Protein AF-A0AAU3QC65-F1 (afdb_monomer_lite)

Radius of gyration: 12.65 Å; chains: 1; bounding box: 33×23×35 Å

Structure (mmCIF, N/CA/C/O backbone):
data_AF-A0AAU3QC65-F1
#
_entry.id   AF-A0AAU3QC65-F1
#
loop_
_atom_site.group_PDB
_atom_site.id
_atom_site.type_symbol
_atom_site.label_atom_id
_atom_site.label_alt_id
_atom_site.label_comp_id
_atom_site.label_asym_id
_atom_site.label_entity_id
_atom_site.label_seq_id
_atom_site.pdbx_PDB_ins_code
_atom_site.Cartn_x
_atom_site.Cartn_y
_atom_site.Cartn_z
_atom_site.occupancy
_atom_site.B_iso_or_equiv
_atom_site.auth_seq_id
_atom_site.auth_comp_id
_atom_site.auth_asym_id
_atom_site.auth_atom_i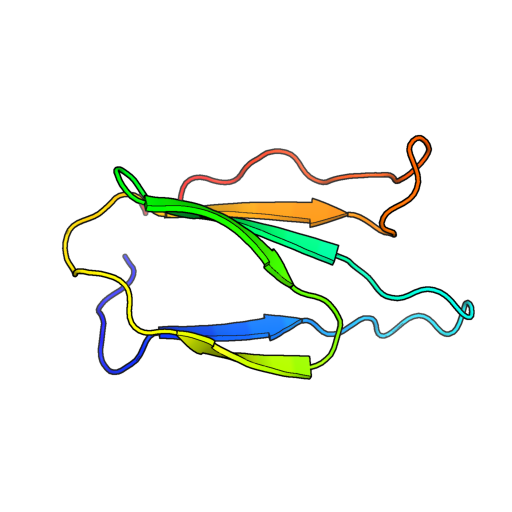d
_atom_site.pdbx_PDB_model_num
ATOM 1 N N . MET A 1 1 ? -4.351 -14.628 9.884 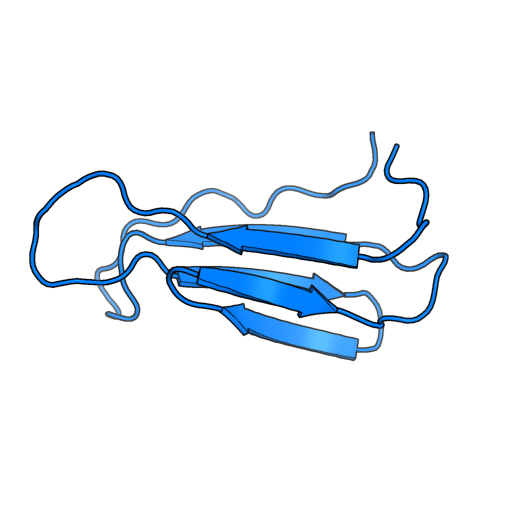1.00 32.88 1 MET A N 1
ATOM 2 C CA . MET A 1 1 ? -5.239 -13.945 10.847 1.00 32.88 1 MET A CA 1
ATOM 3 C C . MET A 1 1 ? -4.503 -12.772 11.452 1.00 32.88 1 MET A C 1
ATOM 5 O O . MET A 1 1 ? -3.503 -12.980 12.131 1.00 32.88 1 MET A O 1
ATOM 9 N N . PHE A 1 2 ? -4.929 -11.548 11.146 1.00 32.91 2 PHE A N 1
ATOM 10 C CA . PHE A 1 2 ? -4.313 -10.328 11.669 1.00 32.91 2 PHE A CA 1
ATOM 11 C C . PHE A 1 2 ? -4.956 -9.984 13.021 1.00 32.91 2 PHE A C 1
ATOM 13 O O . PHE A 1 2 ? -6.122 -9.608 13.075 1.00 32.91 2 PHE A O 1
ATOM 20 N N . TYR A 1 3 ? -4.216 -10.167 14.118 1.00 31.70 3 TYR A N 1
ATOM 21 C CA . TYR A 1 3 ? -4.624 -9.731 15.457 1.00 31.70 3 TYR A CA 1
ATOM 22 C C . TYR A 1 3 ? -4.011 -8.353 15.742 1.00 31.70 3 TYR A C 1
ATOM 24 O O . TYR A 1 3 ? -2.791 -8.195 15.685 1.00 31.70 3 TYR A O 1
ATOM 32 N N . GLY A 1 4 ? -4.854 -7.354 16.015 1.00 38.56 4 GLY A N 1
ATOM 33 C CA . GLY A 1 4 ? -4.442 -5.970 16.247 1.00 38.56 4 GLY A CA 1
ATOM 34 C C . GLY A 1 4 ? -3.798 -5.766 17.620 1.00 38.56 4 GLY A C 1
ATOM 35 O O . GLY A 1 4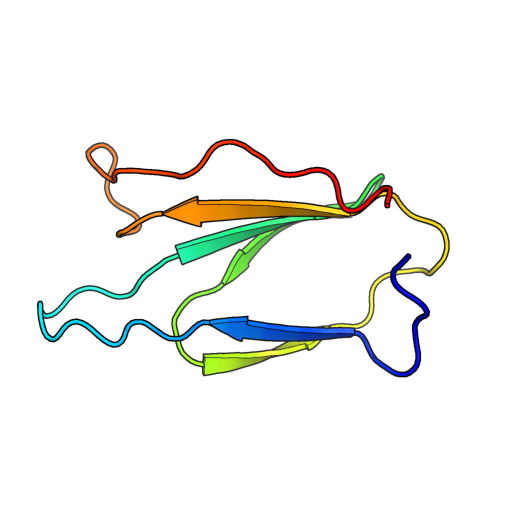 ? -4.459 -5.838 18.648 1.00 38.56 4 GLY A O 1
ATOM 36 N N . HIS A 1 5 ? -2.503 -5.453 17.637 1.00 41.94 5 HIS A N 1
ATOM 37 C CA . HIS A 1 5 ? -1.817 -4.838 18.785 1.00 41.94 5 HIS A CA 1
ATOM 38 C C . HIS A 1 5 ? -1.239 -3.457 18.411 1.00 41.94 5 HIS A C 1
ATOM 40 O O . HIS A 1 5 ? -0.257 -2.997 18.989 1.00 41.94 5 HIS A O 1
ATOM 46 N N . GLY A 1 6 ? -1.860 -2.801 17.426 1.00 55.53 6 GLY A N 1
ATOM 47 C CA . GLY A 1 6 ? -1.308 -1.680 16.667 1.00 55.53 6 GLY A CA 1
ATOM 48 C C . GLY A 1 6 ? -1.136 -2.097 15.208 1.00 55.53 6 GLY A C 1
ATOM 49 O O . GLY A 1 6 ? -0.483 -3.099 14.914 1.00 55.53 6 GLY A O 1
ATOM 50 N N . GLU A 1 7 ? -1.780 -1.380 14.292 1.00 74.00 7 GLU A N 1
ATOM 51 C CA . GLU A 1 7 ? -1.755 -1.697 12.866 1.00 74.00 7 GLU A CA 1
ATOM 52 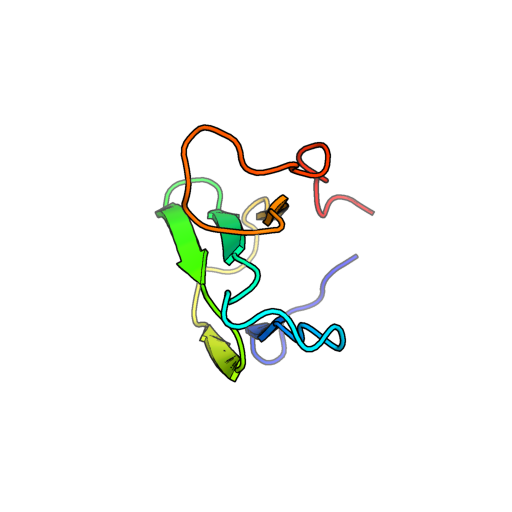C C . GLU A 1 7 ? -0.599 -0.935 12.226 1.00 74.00 7 GLU A C 1
ATOM 54 O O . GLU A 1 7 ? -0.649 0.277 12.038 1.00 74.00 7 GLU A O 1
ATOM 59 N N . TYR A 1 8 ? 0.482 -1.640 11.915 1.00 78.56 8 TYR A N 1
ATOM 60 C CA . TYR A 1 8 ? 1.640 -1.042 11.263 1.00 78.56 8 TYR A CA 1
ATOM 61 C C . TYR A 1 8 ? 1.689 -1.456 9.798 1.00 78.56 8 TYR A C 1
ATOM 63 O O . TYR A 1 8 ? 1.593 -2.641 9.478 1.00 78.56 8 TYR A O 1
ATOM 71 N N . LEU A 1 9 ? 1.894 -0.484 8.912 1.00 82.56 9 LEU A N 1
ATOM 72 C CA . LEU A 1 9 ? 2.169 -0.723 7.500 1.00 82.56 9 LEU A CA 1
ATOM 73 C C . LEU A 1 9 ? 3.581 -0.242 7.180 1.00 82.56 9 LEU A C 1
ATOM 75 O O . LEU A 1 9 ? 3.910 0.928 7.364 1.00 82.56 9 LEU A O 1
ATOM 79 N N . TYR A 1 10 ? 4.413 -1.146 6.672 1.00 84.44 10 TYR A N 1
ATOM 80 C CA . TYR A 1 10 ? 5.746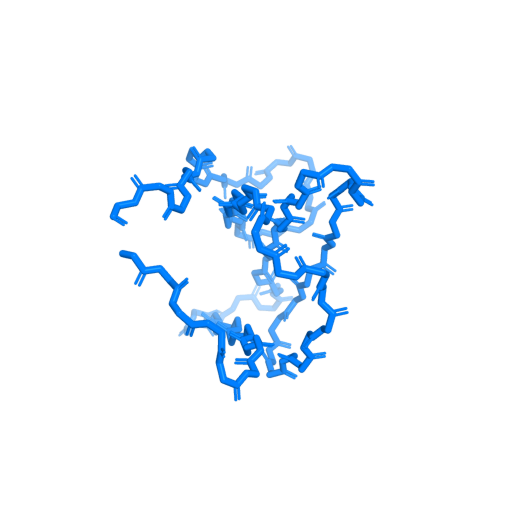 -0.817 6.187 1.00 84.44 10 TYR A CA 1
ATOM 81 C C . TYR A 1 10 ? 5.807 -1.028 4.677 1.00 84.44 10 TYR A C 1
ATOM 83 O O . TYR A 1 10 ? 5.686 -2.154 4.194 1.00 84.44 10 TYR A O 1
ATOM 91 N N . VAL A 1 11 ? 5.983 0.064 3.934 1.00 85.06 11 VAL A N 1
ATOM 92 C CA . VAL A 1 11 ? 6.148 0.040 2.479 1.00 85.06 11 VAL A CA 1
ATOM 93 C C . VAL A 1 11 ? 7.628 0.220 2.181 1.00 85.06 11 VAL A C 1
ATOM 95 O O . VAL A 1 11 ? 8.219 1.241 2.537 1.00 85.06 11 VAL A O 1
ATOM 98 N N . ASN A 1 12 ? 8.231 -0.767 1.528 1.00 83.38 12 ASN A N 1
ATOM 99 C CA . ASN A 1 12 ? 9.636 -0.724 1.154 1.00 83.38 12 ASN A CA 1
ATOM 100 C C . ASN A 1 12 ? 9.792 -1.054 -0.327 1.00 83.38 12 ASN A C 1
ATOM 102 O O . ASN A 1 12 ? 9.509 -2.178 -0.739 1.00 83.38 12 ASN A O 1
ATOM 106 N N . ASP A 1 13 ? 10.267 -0.080 -1.099 1.00 81.38 13 ASP A N 1
ATOM 107 C CA . ASP A 1 13 ? 10.770 -0.321 -2.446 1.00 81.38 13 ASP A CA 1
ATOM 108 C C . ASP A 1 13 ? 12.285 -0.499 -2.365 1.00 81.38 13 ASP A C 1
ATOM 110 O O . ASP A 1 13 ? 13.016 0.449 -2.084 1.00 81.38 13 ASP A O 1
ATOM 114 N N . ALA A 1 14 ? 12.751 -1.732 -2.553 1.00 80.25 14 ALA A N 1
ATOM 115 C CA . ALA A 1 14 ? 14.178 -2.044 -2.555 1.00 80.25 14 ALA A CA 1
ATOM 116 C C . ALA A 1 14 ? 14.830 -1.811 -3.928 1.00 80.25 14 ALA A C 1
ATOM 118 O O . ALA A 1 14 ? 16.018 -2.091 -4.096 1.00 80.25 14 ALA A O 1
ATOM 119 N N . PHE A 1 15 ? 14.062 -1.356 -4.920 1.00 79.75 15 PHE A N 1
ATOM 120 C CA . PHE A 1 15 ? 14.542 -1.121 -6.268 1.00 79.75 15 PHE A CA 1
ATOM 121 C C . PHE A 1 15 ? 14.767 0.376 -6.494 1.00 79.75 15 PHE A C 1
ATOM 123 O O . PHE A 1 15 ? 13.837 1.174 -6.452 1.00 79.75 15 PHE A O 1
ATOM 130 N N . ASP A 1 16 ? 16.012 0.753 -6.775 1.00 75.25 16 ASP A N 1
ATOM 131 C CA . ASP A 1 16 ? 16.396 2.146 -6.999 1.00 75.25 16 ASP A CA 1
ATOM 132 C C . ASP A 1 16 ? 15.994 2.602 -8.413 1.00 75.25 16 ASP A C 1
ATOM 134 O O . ASP A 1 16 ? 16.633 2.249 -9.407 1.00 75.25 16 ASP A O 1
ATOM 138 N N . ASN A 1 17 ? 14.857 3.292 -8.532 1.00 73.06 17 ASN A N 1
ATOM 139 C CA . ASN A 1 17 ? 14.286 3.719 -9.818 1.00 73.06 17 ASN A CA 1
ATOM 140 C C . ASN A 1 17 ? 13.595 5.095 -9.784 1.00 73.06 17 ASN A C 1
ATOM 142 O O . ASN A 1 17 ? 12.733 5.351 -10.628 1.00 73.06 17 ASN A O 1
ATOM 146 N N . ASP A 1 18 ? 13.946 5.961 -8.828 1.00 76.38 18 ASP A N 1
ATOM 147 C CA . ASP A 1 18 ? 13.382 7.313 -8.639 1.00 76.38 18 ASP A CA 1
ATOM 148 C C . ASP A 1 18 ? 11.845 7.379 -8.475 1.00 76.38 18 ASP A C 1
ATOM 150 O O . ASP A 1 18 ? 11.248 8.458 -8.523 1.00 76.38 18 ASP A O 1
ATOM 154 N N . ARG A 1 19 ? 11.169 6.244 -8.261 1.00 78.25 19 ARG A N 1
ATOM 155 C CA . ARG A 1 19 ? 9.721 6.173 -8.019 1.00 78.25 19 ARG A CA 1
ATOM 156 C C . ARG A 1 19 ? 9.442 5.385 -6.747 1.00 78.25 19 ARG A C 1
ATOM 158 O O . ARG A 1 19 ? 10.057 4.365 -6.480 1.00 78.25 19 ARG A O 1
ATOM 165 N N . SER A 1 20 ? 8.480 5.866 -5.970 1.00 81.88 20 SER A N 1
ATOM 166 C CA . SER A 1 20 ? 8.011 5.147 -4.789 1.00 81.88 20 SER A CA 1
ATOM 167 C C . SER A 1 20 ? 6.988 4.092 -5.185 1.00 81.88 20 SER A C 1
ATOM 169 O O . SER A 1 20 ? 6.051 4.381 -5.938 1.00 81.88 20 SER A O 1
ATOM 171 N N . SER A 1 21 ? 7.108 2.906 -4.598 1.00 88.25 21 SER A N 1
ATOM 172 C CA . SER A 1 21 ? 6.014 1.944 -4.566 1.00 88.25 21 SER A CA 1
ATOM 173 C C . SER A 1 21 ? 4.828 2.516 -3.781 1.00 88.25 21 SER A C 1
ATOM 175 O O . SER A 1 21 ? 4.988 3.298 -2.838 1.00 88.25 21 SER A O 1
ATOM 177 N N . VAL A 1 22 ? 3.619 2.131 -4.187 1.00 92.19 22 VAL A N 1
ATOM 178 C CA . VAL A 1 22 ? 2.357 2.591 -3.596 1.00 92.19 22 VAL A CA 1
ATOM 179 C C . VAL A 1 22 ? 1.593 1.394 -3.057 1.00 92.19 22 VAL A C 1
ATOM 181 O O . VAL A 1 22 ? 1.317 0.454 -3.791 1.00 92.19 22 VAL A O 1
ATOM 184 N N . ALA A 1 23 ? 1.209 1.438 -1.789 1.00 91.81 23 ALA A N 1
ATOM 185 C CA . ALA A 1 23 ? 0.308 0.483 -1.170 1.00 91.81 23 ALA A CA 1
ATOM 186 C C . ALA A 1 23 ? -1.088 1.107 -1.033 1.00 91.81 23 ALA A C 1
ATOM 188 O O . ALA A 1 23 ? -1.262 2.123 -0.362 1.00 91.81 23 ALA A O 1
ATOM 189 N N . ASN A 1 24 ? -2.081 0.497 -1.672 1.00 92.50 24 ASN A N 1
ATOM 190 C CA . ASN A 1 24 ? -3.495 0.791 -1.493 1.00 92.50 24 ASN A CA 1
ATOM 191 C C . ASN A 1 24 ? -4.049 -0.153 -0.420 1.00 92.50 24 ASN A C 1
ATOM 193 O O . ASN A 1 24 ? -4.113 -1.363 -0.642 1.00 92.50 24 ASN A O 1
ATOM 197 N N . LEU A 1 25 ? -4.456 0.392 0.722 1.00 91.19 25 LEU A N 1
ATOM 198 C CA . LEU A 1 25 ? -5.085 -0.353 1.810 1.00 91.19 25 LEU A CA 1
ATOM 199 C C . LEU A 1 25 ? -6.573 -0.007 1.848 1.00 91.19 25 LEU A C 1
ATOM 201 O O . LEU A 1 25 ? -6.933 1.151 2.063 1.00 91.19 25 LEU A O 1
ATOM 205 N N . ARG A 1 26 ? -7.440 -0.997 1.637 1.00 90.62 26 ARG A N 1
ATOM 206 C CA . ARG A 1 26 ? -8.891 -0.855 1.787 1.00 90.62 26 ARG A CA 1
ATOM 207 C C . ARG A 1 26 ? -9.323 -1.459 3.105 1.00 90.62 26 ARG A C 1
ATOM 209 O O . ARG A 1 26 ? -9.048 -2.623 3.356 1.00 90.62 26 ARG A O 1
ATOM 216 N N . ILE A 1 27 ? -10.050 -0.681 3.896 1.00 88.25 27 ILE A N 1
ATOM 217 C CA . ILE A 1 27 ? -10.649 -1.133 5.149 1.00 88.25 27 ILE A CA 1
ATOM 218 C C . ILE A 1 27 ? -12.170 -1.071 5.022 1.00 88.25 27 ILE A C 1
ATOM 220 O O . ILE A 1 27 ? -12.740 -0.040 4.632 1.00 88.25 27 ILE A O 1
ATOM 224 N N . GLY A 1 28 ? -12.839 -2.174 5.356 1.00 84.69 28 GLY A N 1
ATOM 225 C CA . GLY A 1 28 ? -14.293 -2.297 5.326 1.00 84.69 28 GLY A CA 1
ATOM 226 C C . GLY A 1 28 ? -14.982 -1.178 6.113 1.00 84.69 28 GLY A C 1
ATOM 227 O O . GLY A 1 28 ? -14.855 -1.076 7.331 1.00 84.69 28 GLY A O 1
ATOM 228 N N . GLY A 1 29 ? -15.730 -0.320 5.417 1.00 85.12 29 GLY A N 1
ATOM 229 C CA . GLY A 1 29 ? -16.437 0.817 6.018 1.00 85.12 29 GLY A CA 1
ATOM 230 C C . GLY A 1 29 ? -15.608 2.094 6.221 1.00 85.12 29 GLY A C 1
ATOM 231 O O . GLY A 1 29 ? -16.191 3.111 6.584 1.00 85.12 29 GLY A O 1
ATOM 232 N N . SER A 1 30 ? -14.298 2.086 5.947 1.00 85.25 30 SER A N 1
ATOM 233 C CA . SER A 1 30 ? -13.441 3.289 5.976 1.00 85.25 30 SER A CA 1
ATOM 234 C C . SER A 1 30 ? -12.955 3.727 4.589 1.00 85.25 30 SER A C 1
ATOM 236 O O . SER A 1 30 ? -12.564 4.879 4.421 1.00 85.25 30 SER A O 1
ATOM 238 N N . GLY A 1 31 ? -13.020 2.845 3.586 1.00 87.88 31 GLY A N 1
ATOM 239 C CA . GLY A 1 31 ? -12.607 3.138 2.209 1.00 87.88 31 GLY A CA 1
ATOM 240 C C . GLY A 1 31 ? -11.160 2.737 1.925 1.00 87.88 31 GLY A C 1
ATOM 241 O O . GLY A 1 31 ? -10.593 1.913 2.641 1.00 87.88 31 GLY A O 1
ATOM 242 N N . THR A 1 32 ? -10.581 3.292 0.857 1.00 90.81 32 THR A N 1
ATOM 243 C CA . THR A 1 32 ? -9.211 2.990 0.411 1.00 90.81 32 THR A CA 1
ATOM 244 C C . THR A 1 32 ? -8.278 4.161 0.702 1.00 90.81 32 THR A C 1
ATOM 246 O O . THR A 1 32 ? -8.557 5.288 0.295 1.00 90.81 32 THR A O 1
ATOM 249 N N . ALA A 1 33 ? -7.155 3.882 1.359 1.00 91.25 33 ALA A N 1
ATOM 250 C CA . ALA A 1 33 ? -6.067 4.820 1.606 1.00 91.25 33 ALA A CA 1
ATOM 251 C C . ALA A 1 33 ? -4.808 4.418 0.823 1.00 91.25 33 ALA A C 1
ATOM 253 O O . ALA A 1 33 ? -4.581 3.239 0.553 1.00 91.25 33 ALA A O 1
ATOM 254 N N . GLN A 1 34 ? -3.998 5.412 0.458 1.00 92.81 34 GLN A N 1
ATOM 255 C CA . GLN A 1 34 ? -2.745 5.232 -0.274 1.00 92.81 34 GLN A CA 1
ATOM 256 C C . GLN A 1 34 ? -1.544 5.582 0.593 1.00 92.81 34 GLN A C 1
ATOM 258 O O . GLN A 1 34 ? -1.512 6.635 1.227 1.00 92.81 34 GLN A O 1
ATOM 263 N N . TYR A 1 35 ? -0.538 4.715 0.555 1.00 90.81 35 TYR A N 1
ATOM 264 C CA . TYR A 1 35 ? 0.706 4.850 1.300 1.00 90.81 35 TYR A CA 1
ATOM 265 C C . TYR A 1 35 ? 1.898 4.660 0.372 1.00 90.81 35 TYR A C 1
ATOM 267 O O . TYR A 1 35 ? 1.893 3.780 -0.484 1.00 90.81 35 TYR A O 1
ATOM 275 N N . THR A 1 36 ? 2.934 5.469 0.548 1.00 91.19 36 THR A N 1
ATOM 276 C CA . THR A 1 36 ? 4.217 5.325 -0.156 1.00 91.19 36 THR A CA 1
ATOM 277 C C . THR A 1 36 ? 5.277 4.757 0.779 1.00 91.19 36 THR A C 1
ATOM 279 O O . THR A 1 36 ? 4.992 4.508 1.952 1.00 91.19 36 THR A O 1
ATOM 282 N N . ASN A 1 37 ? 6.504 4.590 0.282 1.00 87.00 37 ASN A N 1
ATOM 283 C CA . ASN A 1 37 ? 7.662 4.157 1.061 1.00 87.00 37 ASN A CA 1
ATOM 284 C C . ASN A 1 37 ? 7.719 4.785 2.462 1.00 87.00 37 ASN A C 1
ATOM 286 O O . ASN A 1 37 ? 7.576 5.999 2.619 1.00 87.00 37 ASN A O 1
ATOM 290 N N . GLY A 1 38 ? 7.963 3.946 3.464 1.00 87.06 38 GLY A N 1
ATOM 291 C CA . GLY A 1 38 ? 8.061 4.349 4.859 1.00 87.06 38 GLY A CA 1
ATOM 292 C C . GLY A 1 38 ? 7.236 3.482 5.800 1.00 87.06 38 GLY A C 1
ATOM 293 O O . GLY A 1 38 ? 6.556 2.533 5.404 1.00 87.06 38 GLY A O 1
ATOM 294 N N . PHE A 1 39 ? 7.343 3.826 7.078 1.00 87.94 39 PHE A N 1
ATOM 295 C CA . PHE A 1 39 ? 6.582 3.219 8.158 1.00 87.94 39 PHE A CA 1
ATOM 296 C C . PHE A 1 39 ? 5.364 4.079 8.484 1.00 87.94 39 PHE A C 1
ATOM 298 O O . PHE A 1 39 ? 5.498 5.279 8.729 1.00 87.94 39 PHE A O 1
ATOM 305 N N . HIS A 1 40 ? 4.196 3.451 8.532 1.00 86.50 40 HIS A N 1
ATOM 306 C CA . HIS A 1 40 ? 2.915 4.090 8.803 1.00 86.50 40 HIS A CA 1
ATOM 307 C C . HIS A 1 40 ? 2.271 3.425 10.013 1.00 86.50 40 HIS A C 1
ATOM 309 O O . HIS A 1 40 ? 2.120 2.204 10.057 1.00 86.50 40 HIS A O 1
ATOM 315 N N . ASN A 1 41 ? 1.899 4.243 10.994 1.00 85.94 41 ASN A N 1
ATOM 316 C CA . ASN A 1 41 ? 1.127 3.809 12.150 1.00 85.94 41 ASN A CA 1
ATOM 317 C C . ASN A 1 41 ? -0.355 4.070 11.870 1.00 85.94 41 ASN A C 1
ATOM 319 O O . ASN A 1 41 ? -0.741 5.211 11.608 1.00 85.94 41 ASN A O 1
ATOM 323 N N . LEU A 1 42 ? -1.156 3.014 11.885 1.00 84.56 42 LEU A N 1
ATOM 324 C CA . LEU A 1 42 ? -2.565 3.023 11.527 1.00 84.56 42 LEU A CA 1
ATOM 325 C C . LEU A 1 42 ? -3.416 2.786 12.777 1.00 84.56 42 LEU A C 1
ATOM 327 O O . LEU A 1 42 ? -2.974 2.209 13.770 1.00 84.56 42 LEU A O 1
ATOM 331 N N . SER A 1 43 ? -4.644 3.291 12.736 1.00 83.38 43 SER A N 1
ATOM 332 C CA . SER A 1 43 ? -5.602 3.162 13.834 1.00 83.38 43 SER A CA 1
ATOM 333 C C . SER A 1 43 ? -7.006 3.015 13.263 1.00 83.38 43 SER A C 1
ATOM 335 O O . SER A 1 43 ? -7.865 3.887 13.410 1.00 83.38 43 SER A O 1
ATOM 337 N N . TYR A 1 44 ? -7.211 1.936 12.516 1.00 80.62 44 TYR A N 1
ATOM 338 C CA . TYR A 1 44 ? -8.526 1.554 12.039 1.00 80.62 44 TYR A CA 1
ATOM 339 C C . TYR A 1 44 ? -9.306 0.843 13.145 1.00 80.62 44 TYR A C 1
ATOM 341 O O . TYR A 1 44 ? -8.769 0.392 14.156 1.00 80.62 44 TYR A O 1
ATOM 349 N N . SER A 1 45 ? -10.629 0.817 12.993 1.00 80.69 45 SER A N 1
ATOM 350 C CA . SER A 1 45 ? -11.471 0.048 13.905 1.00 80.69 45 SER A CA 1
ATOM 351 C C . SER A 1 45 ? -11.221 -1.444 13.704 1.00 80.69 45 SER A C 1
ATOM 353 O O . SER A 1 45 ? -11.230 -1.918 12.570 1.00 80.69 45 SER A O 1
ATOM 355 N N . GLU A 1 46 ? -11.069 -2.180 14.800 1.00 75.94 46 GLU A N 1
ATOM 356 C CA . GLU A 1 46 ? -10.893 -3.632 14.767 1.00 75.94 46 GLU A CA 1
ATOM 357 C C . GLU A 1 46 ? -12.123 -4.358 14.190 1.00 75.94 46 GLU A C 1
ATOM 359 O O . GLU A 1 46 ? -13.248 -3.843 14.191 1.00 75.94 46 GLU A O 1
ATOM 364 N N . GLY A 1 47 ? -11.913 -5.590 13.713 1.00 77.06 47 GLY A N 1
ATOM 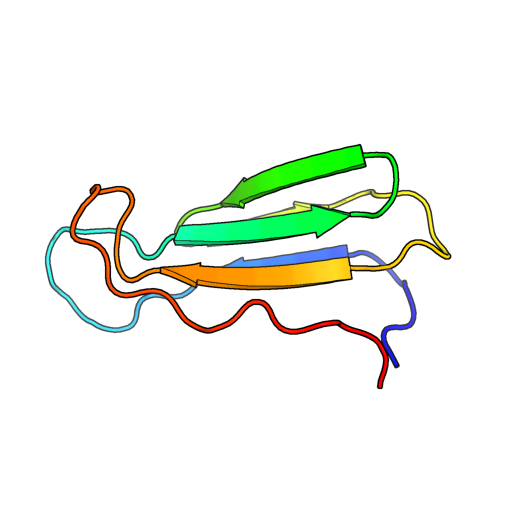365 C CA . GLY A 1 47 ? -12.983 -6.445 13.184 1.00 77.06 47 GLY A CA 1
ATOM 366 C C . GLY A 1 47 ? -13.506 -6.011 11.812 1.00 77.06 47 GLY A C 1
ATOM 367 O O . GLY A 1 47 ? -14.649 -6.315 11.466 1.00 77.06 47 GLY A O 1
ATOM 368 N N . LYS A 1 48 ? -12.699 -5.263 11.055 1.00 80.75 48 LYS A N 1
ATOM 369 C CA . LYS A 1 48 ? -12.970 -4.890 9.666 1.00 80.75 48 LYS A CA 1
ATOM 370 C C . LYS A 1 48 ? -12.091 -5.693 8.724 1.00 80.75 48 LYS A C 1
ATOM 372 O O . LYS A 1 48 ? -10.922 -5.928 9.020 1.00 80.75 48 LYS A O 1
ATOM 377 N N . ASP A 1 49 ? -12.654 -6.035 7.574 1.00 84.88 49 ASP A N 1
ATOM 378 C CA . ASP A 1 49 ? -11.900 -6.658 6.494 1.00 84.88 49 ASP A CA 1
ATOM 379 C C . ASP A 1 49 ? -10.869 -5.659 5.967 1.00 84.88 49 ASP A C 1
ATOM 381 O O . ASP A 1 49 ? -11.176 -4.473 5.774 1.00 84.88 49 ASP A O 1
ATOM 385 N N . ALA A 1 50 ? -9.650 -6.143 5.759 1.00 85.19 50 ALA A N 1
ATOM 386 C CA . ALA A 1 50 ? -8.541 -5.361 5.250 1.00 85.19 50 ALA A CA 1
ATOM 387 C C . ALA A 1 50 ? -8.028 -6.001 3.965 1.00 85.19 50 ALA A C 1
ATOM 389 O O . ALA A 1 50 ? -7.609 -7.155 3.975 1.00 85.19 50 ALA A O 1
ATOM 390 N N . ASP A 1 51 ? -8.017 -5.236 2.878 1.00 88.69 51 ASP A N 1
ATOM 391 C CA . ASP A 1 51 ? -7.451 -5.665 1.607 1.00 88.69 51 ASP A CA 1
ATOM 392 C C . ASP A 1 51 ? -6.252 -4.798 1.237 1.00 88.69 51 ASP A C 1
ATOM 394 O O . ASP A 1 51 ? -6.302 -3.568 1.339 1.00 88.69 51 ASP A O 1
ATOM 398 N N . LEU A 1 52 ? -5.195 -5.427 0.731 1.00 89.38 52 LEU A N 1
ATOM 399 C CA . LEU A 1 52 ? -3.976 -4.743 0.315 1.00 89.38 52 LEU A CA 1
ATOM 400 C C . LEU A 1 52 ? -3.703 -4.964 -1.173 1.00 89.38 52 LEU A C 1
ATOM 402 O O . LEU A 1 52 ? -3.723 -6.088 -1.672 1.00 89.38 52 LEU A O 1
ATOM 406 N N . GLN A 1 53 ? -3.379 -3.884 -1.875 1.00 92.69 53 GLN A N 1
ATOM 407 C CA . GLN A 1 53 ? -2.817 -3.916 -3.221 1.00 92.69 53 GLN A CA 1
ATOM 408 C C . GLN A 1 53 ? -1.535 -3.087 -3.250 1.00 92.69 53 GLN A C 1
ATOM 410 O O . GLN A 1 53 ? -1.523 -1.958 -2.771 1.00 92.69 53 GLN A O 1
ATOM 415 N N . VAL A 1 54 ? -0.474 -3.604 -3.865 1.00 90.69 54 VAL A N 1
ATOM 416 C CA . VAL A 1 54 ? 0.794 -2.879 -4.027 1.00 90.69 54 VAL A CA 1
ATOM 417 C C . VAL A 1 54 ? 1.047 -2.612 -5.506 1.00 90.69 54 VAL A C 1
ATOM 419 O O . VAL A 1 54 ? 0.922 -3.512 -6.331 1.00 90.69 54 VAL A O 1
ATOM 422 N N . CYS A 1 55 ? 1.406 -1.379 -5.840 1.00 90.94 55 CYS A N 1
ATOM 423 C CA . CYS A 1 55 ? 1.715 -0.905 -7.181 1.00 90.94 55 CYS A CA 1
ATOM 424 C C . CYS A 1 55 ? 3.153 -0.387 -7.252 1.00 90.94 55 CYS A C 1
ATOM 426 O O . CYS A 1 55 ? 3.650 0.224 -6.308 1.00 90.94 55 CYS A O 1
ATOM 428 N N . THR A 1 56 ? 3.801 -0.554 -8.404 1.00 89.12 56 THR A N 1
ATOM 429 C CA . THR A 1 56 ? 5.175 -0.072 -8.638 1.00 89.12 56 THR A CA 1
ATOM 430 C C . THR A 1 56 ? 5.302 1.454 -8.719 1.00 89.12 56 THR A C 1
ATOM 432 O O . THR A 1 56 ? 6.414 1.970 -8.750 1.00 89.12 56 THR A O 1
ATOM 435 N N . SER A 1 57 ? 4.186 2.185 -8.828 1.00 87.75 57 SER A N 1
ATOM 436 C CA . SER A 1 57 ? 4.123 3.654 -8.770 1.00 87.75 57 SER A CA 1
ATOM 437 C C . SER A 1 57 ? 2.674 4.140 -8.627 1.00 87.75 57 SER A C 1
ATOM 439 O O . SER A 1 57 ? 1.743 3.337 -8.657 1.00 87.75 57 SER A O 1
ATOM 441 N N . SER A 1 58 ? 2.477 5.458 -8.534 1.00 85.38 58 SER A N 1
ATOM 442 C CA . SER A 1 58 ? 1.165 6.127 -8.602 1.00 85.38 58 SER A CA 1
ATOM 443 C C . SER A 1 58 ? 0.695 6.448 -10.031 1.00 85.38 58 SER A C 1
ATOM 445 O O . SER A 1 58 ? -0.362 7.049 -10.215 1.00 85.38 58 SER A O 1
ATOM 447 N N . SER A 1 59 ? 1.475 6.088 -11.056 1.00 86.06 59 SER A N 1
ATOM 448 C CA . SER A 1 59 ? 1.130 6.350 -12.457 1.00 86.06 59 SER A CA 1
ATOM 449 C C . SER A 1 59 ? -0.017 5.456 -12.933 1.00 86.06 59 SER A C 1
ATOM 451 O O . SER A 1 59 ? -0.140 4.312 -12.506 1.00 86.06 59 SER A O 1
ATOM 453 N N . ALA A 1 60 ? -0.798 5.925 -13.909 1.00 84.81 60 ALA A N 1
ATOM 454 C CA . ALA A 1 60 ? -1.826 5.114 -14.569 1.00 84.81 60 ALA A CA 1
ATOM 455 C C . ALA A 1 60 ? -1.261 3.851 -15.256 1.00 84.81 60 ALA A C 1
ATOM 457 O O . ALA A 1 60 ? -1.996 2.898 -15.488 1.00 84.81 60 ALA A O 1
ATOM 458 N N . ASN A 1 61 ? 0.044 3.837 -15.554 1.00 86.00 61 ASN A N 1
ATOM 459 C CA . ASN A 1 61 ? 0.751 2.696 -16.143 1.00 86.00 61 ASN A CA 1
ATOM 460 C C . ASN A 1 61 ? 1.461 1.819 -15.093 1.00 86.00 61 ASN A C 1
ATOM 462 O O . ASN A 1 61 ? 2.332 1.022 -15.447 1.00 86.00 61 ASN A O 1
ATOM 466 N N . ALA A 1 62 ? 1.171 2.003 -13.802 1.00 88.19 62 ALA A N 1
ATOM 467 C CA . ALA A 1 62 ? 1.772 1.198 -12.750 1.00 88.19 62 ALA A CA 1
ATOM 468 C C . ALA A 1 62 ? 1.362 -0.274 -12.879 1.00 88.19 62 ALA A C 1
ATOM 470 O O . ALA A 1 62 ? 0.220 -0.603 -13.198 1.00 88.19 62 ALA A O 1
ATOM 471 N N . VAL A 1 63 ? 2.302 -1.167 -12.577 1.00 90.31 63 VAL A N 1
ATOM 472 C CA . VAL A 1 63 ? 1.999 -2.589 -12.418 1.00 90.31 63 VAL A CA 1
ATOM 473 C C . VAL A 1 63 ? 1.580 -2.791 -10.972 1.00 90.31 63 VAL A C 1
ATOM 475 O O . VAL A 1 63 ? 2.337 -2.444 -10.066 1.00 90.31 63 VAL A O 1
ATOM 478 N N . CYS A 1 64 ? 0.386 -3.336 -10.766 1.00 90.88 64 CYS A N 1
ATOM 479 C CA . CYS A 1 64 ? -0.170 -3.583 -9.443 1.00 90.88 64 CYS A CA 1
ATOM 480 C C . CYS A 1 64 ? -0.367 -5.078 -9.204 1.00 90.88 64 CYS A C 1
ATOM 482 O O . CYS A 1 64 ? -0.707 -5.828 -10.122 1.00 90.88 64 CYS A O 1
ATOM 484 N N . SER A 1 65 ? -0.197 -5.505 -7.957 1.00 90.00 65 SER A N 1
ATOM 485 C CA . SER A 1 65 ? -0.649 -6.816 -7.515 1.00 90.00 65 SER A CA 1
ATOM 486 C C . SER A 1 65 ? -2.178 -6.918 -7.619 1.00 90.00 65 SER A C 1
ATOM 488 O O . SER A 1 65 ? -2.885 -5.899 -7.630 1.00 90.00 65 SER A O 1
ATOM 490 N N . PRO A 1 66 ? -2.731 -8.140 -7.623 1.00 89.31 66 PRO A N 1
ATOM 491 C CA . PRO A 1 66 ? -4.119 -8.337 -7.238 1.00 89.31 66 PRO A CA 1
ATOM 492 C C . PRO A 1 66 ? -4.381 -7.737 -5.850 1.00 89.31 66 PRO A C 1
ATOM 494 O O . PRO A 1 66 ? -3.458 -7.581 -5.044 1.00 89.31 66 PRO A O 1
ATOM 497 N N . MET A 1 67 ? -5.642 -7.415 -5.583 1.00 85.81 67 MET A N 1
ATOM 498 C CA . MET A 1 67 ? -6.084 -7.063 -4.239 1.00 85.81 67 MET A CA 1
ATOM 499 C C . MET A 1 67 ? -6.113 -8.341 -3.399 1.00 85.81 67 MET A C 1
ATOM 501 O O . MET A 1 67 ? -6.777 -9.306 -3.781 1.00 85.81 67 MET A O 1
ATOM 505 N N . ILE A 1 68 ? -5.346 -8.368 -2.314 1.00 83.00 68 ILE A N 1
ATOM 506 C CA . ILE A 1 68 ? -5.231 -9.522 -1.423 1.00 83.00 68 ILE A CA 1
ATOM 507 C C . ILE A 1 68 ? -6.076 -9.242 -0.187 1.00 83.00 68 ILE A C 1
ATOM 509 O O . ILE A 1 68 ? -5.799 -8.280 0.527 1.00 83.00 68 ILE A O 1
ATOM 513 N N . ASP A 1 69 ? -7.077 -10.087 0.042 1.00 75.62 69 ASP A N 1
ATOM 514 C CA . ASP A 1 69 ? -7.902 -10.075 1.249 1.00 75.62 69 ASP A CA 1
ATOM 515 C C . ASP A 1 69 ? -7.097 -10.625 2.437 1.00 75.62 69 ASP A C 1
ATOM 517 O O . ASP A 1 69 ? -6.455 -11.677 2.352 1.00 75.62 69 ASP A O 1
ATOM 521 N N . GLY A 1 70 ? -7.101 -9.887 3.545 1.00 61.84 70 GLY A N 1
ATOM 522 C CA . GLY A 1 70 ? -6.452 -10.241 4.801 1.00 61.84 70 GLY A CA 1
ATOM 523 C C . GLY A 1 70 ? -7.130 -11.380 5.573 1.00 61.84 70 GLY A C 1
ATOM 524 O O . GLY A 1 70 ? -6.589 -11.802 6.599 1.00 61.84 70 GLY A O 1
ATOM 525 N N . HIS A 1 71 ? -8.266 -11.910 5.104 1.00 53.06 71 HIS A N 1
ATOM 526 C CA . HIS A 1 71 ? -8.905 -13.123 5.629 1.00 53.06 71 HIS A CA 1
ATOM 527 C C . HIS A 1 71 ? -8.027 -14.377 5.426 1.00 53.06 71 HIS A C 1
ATOM 529 O O . HIS A 1 71 ? -8.208 -15.172 4.506 1.00 53.06 71 HIS A O 1
ATOM 535 N N . THR A 1 72 ? -7.070 -14.591 6.325 1.00 42.72 72 THR A N 1
ATOM 536 C CA . THR A 1 72 ? -6.409 -15.890 6.569 1.00 42.72 72 THR A CA 1
ATOM 537 C C . THR A 1 72 ? -6.405 -16.197 8.047 1.00 42.72 72 THR A C 1
ATOM 539 O O . THR A 1 72 ? -6.641 -15.258 8.835 1.00 42.72 72 THR A O 1
#

Secondary structure (DSSP, 8-state):
----SSEEEEE---S-SS---EEEEEETTTEEEEEESEEEEE-PPSS--EEEEEES-SSTT--BPPPEE---

Foldseek 3Di:
DDDDPWDKDAADDPDPDPAWKWKWKQWAPPGTDIDTHDMDTDDDDPPTKIWIKIWPHPDPPTDIDPTHIPPD

pLDDT: mean 80.17, std 15.14, range [31.7, 92.81]

Sequence (72 aa):
MFYGHGEYLYVNDAFDNDRSSVANLRIGGSGTAQYTNGFHNLSYSEGKDADLQVCTSSSANAVCSPMIDGHT